Protein AF-A0A6M5IY14-F1 (afdb_monomer_lite)

Foldseek 3Di:
DPDWDKKKFWWADDLVVLVVLLVVLLVVLQWDWDPPDSFKIWTFHHDDCPPLVVVQDPDDDTFTWIWGWDDDPGTIMIMTGTDDRPDPPDDPVNVVSVVVVVVSSVVSSVSSVVSRVVVVTTDDMDD

Secondary structure (DSSP, 8-state):
--PPPEEEEEE-S-HHHHHHHHHHHHHHTTEEEEEEETTEEEEEESSS--HHHHHHSSSS---EEEEEEEEETTEEEEEEE--------S-HHHHHHHHHHHHHHHHHHHHHHHHHHHTT-EEEEE-

Radius of gyration: 15.07 Å; chains: 1; bounding box: 36×26×41 Å

Structure (mmCIF, N/CA/C/O backbone):
data_AF-A0A6M5IY14-F1
#
_entry.id   AF-A0A6M5IY14-F1
#
loop_
_atom_site.group_PDB
_atom_site.id
_atom_site.type_symbol
_atom_site.label_atom_id
_atom_site.label_alt_id
_atom_site.label_comp_id
_atom_site.label_asym_id
_atom_site.label_entity_id
_atom_site.label_seq_id
_atom_site.pdbx_PDB_ins_code
_atom_site.Cartn_x
_atom_site.Cartn_y
_atom_site.Cartn_z
_atom_site.occupancy
_atom_site.B_iso_or_equiv
_atom_site.auth_seq_id
_atom_site.auth_comp_id
_atom_site.auth_asym_id
_atom_site.auth_atom_id
_atom_site.pdbx_PDB_model_num
ATOM 1 N N . MET A 1 1 ? -1.543 15.967 -19.542 1.00 35.66 1 MET A N 1
ATOM 2 C CA . MET A 1 1 ? -1.225 16.120 -18.107 1.00 35.66 1 MET A CA 1
ATOM 3 C C . MET A 1 1 ? -1.191 14.727 -17.514 1.00 35.66 1 MET A C 1
ATOM 5 O O . MET A 1 1 ? -2.243 14.135 -17.324 1.00 35.66 1 MET A O 1
ATOM 9 N N . THR A 1 2 ? -0.009 14.147 -17.346 1.00 44.44 2 THR A N 1
ATOM 10 C CA . THR A 1 2 ? 0.135 12.803 -16.776 1.00 44.44 2 THR A CA 1
ATOM 11 C C . THR A 1 2 ? -0.139 12.925 -15.280 1.00 44.44 2 THR A C 1
ATOM 13 O O . THR A 1 2 ? 0.674 13.491 -14.555 1.00 44.44 2 THR A O 1
ATOM 16 N N . GLY A 1 3 ? -1.337 12.522 -14.844 1.00 52.59 3 GLY A N 1
ATOM 17 C CA . GLY A 1 3 ? -1.790 12.668 -13.460 1.00 52.59 3 GLY A CA 1
ATOM 18 C C . GLY A 1 3 ? -0.790 12.063 -12.475 1.00 52.59 3 GLY A C 1
ATOM 19 O O . GLY A 1 3 ? -0.173 11.031 -12.745 1.00 52.59 3 GLY A O 1
ATOM 20 N N . MET A 1 4 ? -0.569 12.737 -11.351 1.00 70.06 4 MET A N 1
ATOM 21 C CA . MET A 1 4 ? 0.254 12.216 -10.263 1.00 70.06 4 MET A CA 1
ATOM 22 C C . MET A 1 4 ? -0.438 10.966 -9.707 1.00 70.06 4 MET A C 1
ATOM 24 O O . MET A 1 4 ? -1.584 11.066 -9.286 1.00 70.06 4 MET A O 1
ATOM 28 N N . PHE A 1 5 ? 0.221 9.801 -9.739 1.00 81.44 5 PHE A N 1
ATOM 29 C CA . PHE A 1 5 ? -0.328 8.596 -9.115 1.00 81.44 5 PHE A CA 1
ATOM 30 C C . PHE A 1 5 ? -0.425 8.840 -7.609 1.00 81.44 5 PHE A C 1
ATOM 32 O O . PHE A 1 5 ? 0.588 9.076 -6.937 1.00 81.44 5 PHE A O 1
ATOM 39 N N . ARG A 1 6 ? -1.657 8.807 -7.122 1.00 89.50 6 ARG A N 1
ATOM 40 C CA . ARG A 1 6 ? -2.041 8.913 -5.727 1.00 89.50 6 ARG A CA 1
ATOM 41 C C . ARG A 1 6 ? -3.179 7.925 -5.539 1.00 89.50 6 ARG A C 1
ATOM 43 O O . ARG A 1 6 ? -4.036 7.822 -6.401 1.00 89.50 6 ARG A O 1
ATOM 50 N N . TRP A 1 7 ? -3.152 7.179 -4.454 1.00 93.38 7 TRP A N 1
ATOM 51 C CA . TRP A 1 7 ? -4.248 6.314 -4.067 1.00 93.38 7 TRP A CA 1
ATOM 52 C C . TRP A 1 7 ? -4.450 6.451 -2.574 1.00 93.38 7 TRP A C 1
ATOM 54 O O . TRP A 1 7 ? -3.480 6.468 -1.824 1.00 93.38 7 TRP A O 1
ATOM 64 N N . VAL A 1 8 ? -5.694 6.562 -2.140 1.00 94.62 8 VAL A N 1
ATOM 65 C CA . VAL A 1 8 ? -6.056 6.740 -0.739 1.00 94.62 8 VAL A CA 1
ATOM 66 C C . VAL A 1 8 ? -7.043 5.653 -0.343 1.00 94.62 8 VAL A C 1
ATOM 68 O O . VAL A 1 8 ? -8.039 5.437 -1.032 1.00 94.62 8 VAL A O 1
ATOM 71 N N . TYR A 1 9 ? -6.766 4.980 0.766 1.00 94.88 9 TYR A N 1
ATOM 72 C CA . TYR A 1 9 ? -7.634 3.993 1.396 1.00 94.88 9 TYR A CA 1
ATOM 73 C C . TYR A 1 9 ? -8.058 4.508 2.760 1.00 94.88 9 TYR A C 1
ATOM 75 O O . TYR A 1 9 ? -7.223 4.962 3.536 1.00 94.88 9 TYR A O 1
ATOM 83 N N . GLU A 1 10 ? -9.336 4.394 3.078 1.00 94.75 10 GLU A N 1
ATOM 84 C CA . GLU A 1 10 ? -9.813 4.562 4.444 1.00 94.75 10 GLU A CA 1
ATOM 85 C C . GLU A 1 10 ? -10.040 3.177 5.027 1.00 94.75 10 GLU A C 1
ATOM 87 O O . GLU A 1 10 ? -10.713 2.340 4.417 1.00 94.75 10 GLU A O 1
ATOM 92 N N . VAL A 1 11 ? -9.469 2.926 6.199 1.00 95.00 11 VAL A N 1
ATOM 93 C CA . VAL A 1 11 ? -9.572 1.634 6.871 1.00 95.00 11 VAL A CA 1
ATOM 94 C C . VAL A 1 11 ? -10.055 1.800 8.303 1.00 95.00 11 VAL A C 1
ATOM 96 O O . VAL A 1 11 ? -9.746 2.782 8.980 1.00 95.00 11 VAL A O 1
ATOM 99 N N . SER A 1 12 ? -10.832 0.834 8.776 1.00 93.19 12 SER A N 1
ATOM 100 C CA . SER A 1 12 ? -11.301 0.779 10.156 1.00 93.19 12 SER A CA 1
ATOM 101 C C . SER A 1 12 ? -10.244 0.179 11.077 1.00 93.19 12 SER A C 1
ATOM 103 O O . SER A 1 12 ? -9.535 -0.750 10.692 1.00 93.19 12 SER A O 1
ATOM 105 N N . GLY A 1 13 ? -10.216 0.633 12.330 1.00 88.06 13 GLY A N 1
ATOM 106 C CA . GLY A 1 13 ? -9.378 0.044 13.373 1.00 88.06 13 GLY A CA 1
ATOM 107 C C . GLY A 1 13 ? -8.031 0.752 13.577 1.00 88.06 13 GLY A C 1
ATOM 108 O O . GLY A 1 13 ? -7.878 1.917 13.199 1.00 88.06 13 GLY A O 1
ATOM 109 N N . PRO A 1 14 ? -7.080 0.091 14.262 1.00 88.88 14 PRO A N 1
ATOM 110 C CA . PRO A 1 14 ? -5.800 0.688 14.625 1.00 88.88 14 PRO A CA 1
ATOM 111 C C . PRO A 1 14 ? -4.828 0.753 13.441 1.00 88.88 14 PRO A C 1
ATOM 113 O O . PRO A 1 14 ? -4.839 -0.107 12.557 1.00 88.88 14 PRO A O 1
ATOM 116 N N . ILE A 1 15 ? -3.928 1.739 13.483 1.00 90.94 15 ILE A N 1
ATOM 117 C CA . ILE A 1 15 ? -2.860 1.941 12.490 1.00 90.94 15 ILE A CA 1
ATOM 118 C C . ILE A 1 15 ? -1.990 0.700 12.276 1.00 90.94 15 ILE A C 1
ATOM 120 O O . ILE A 1 15 ? -1.643 0.408 11.136 1.00 90.94 15 ILE A O 1
ATOM 124 N N . ASP A 1 16 ? -1.733 -0.086 13.324 1.00 91.25 16 ASP A N 1
ATOM 125 C CA . ASP A 1 16 ? -0.890 -1.285 13.252 1.00 91.25 16 ASP A CA 1
ATOM 126 C C . ASP A 1 16 ? -1.447 -2.341 12.282 1.00 91.25 16 ASP A C 1
ATOM 128 O O . ASP A 1 16 ? -0.692 -2.963 11.536 1.00 91.25 16 ASP A O 1
ATOM 132 N N . GLY A 1 17 ? -2.775 -2.514 12.238 1.00 90.25 17 GLY A N 1
ATOM 133 C CA . GLY A 1 17 ? -3.418 -3.464 11.324 1.00 90.25 17 GLY A CA 1
ATOM 134 C C . GLY A 1 17 ? -3.300 -3.028 9.862 1.00 90.25 17 GLY A C 1
ATOM 135 O O . GLY A 1 17 ? -3.008 -3.843 8.985 1.00 90.25 17 GLY A O 1
ATOM 136 N N . ALA A 1 18 ? -3.459 -1.726 9.609 1.00 92.19 18 ALA A N 1
ATOM 137 C CA . ALA A 1 18 ? -3.265 -1.133 8.288 1.00 92.19 18 ALA A CA 1
ATOM 138 C C . ALA A 1 18 ? -1.805 -1.258 7.832 1.00 92.19 18 ALA A C 1
ATOM 140 O O . ALA A 1 18 ? -1.524 -1.653 6.701 1.00 92.19 18 ALA A O 1
ATOM 141 N N . GLN A 1 19 ? -0.874 -0.960 8.737 1.00 94.25 19 GLN A N 1
ATOM 142 C CA . GLN A 1 19 ? 0.560 -1.060 8.506 1.00 94.25 19 GLN A CA 1
ATOM 143 C C . GLN A 1 19 ? 0.982 -2.481 8.171 1.00 94.25 19 GLN A C 1
ATOM 145 O O . GLN A 1 19 ? 1.672 -2.680 7.176 1.00 94.25 19 GLN A O 1
ATOM 150 N N . GLN A 1 20 ? 0.534 -3.467 8.946 1.00 93.56 20 GLN A N 1
ATOM 151 C CA . GLN A 1 20 ? 0.842 -4.866 8.682 1.00 93.56 20 GLN A CA 1
ATOM 152 C C . GLN A 1 20 ? 0.349 -5.302 7.294 1.00 93.56 20 GLN A C 1
ATOM 154 O O . GLN A 1 20 ? 1.118 -5.879 6.527 1.00 93.56 20 GLN A O 1
ATOM 159 N N . ALA A 1 21 ? -0.905 -4.994 6.947 1.00 93.44 21 ALA A N 1
ATOM 160 C CA . ALA A 1 21 ? -1.473 -5.353 5.649 1.00 93.44 21 ALA A CA 1
ATOM 161 C C . ALA A 1 21 ? -0.681 -4.743 4.479 1.00 93.44 21 ALA A C 1
ATOM 163 O O . ALA A 1 21 ? -0.430 -5.413 3.477 1.00 93.44 21 ALA A O 1
ATOM 164 N N . VAL A 1 22 ? -0.256 -3.485 4.612 1.00 94.31 22 VAL A N 1
ATOM 165 C CA . VAL A 1 22 ? 0.542 -2.812 3.584 1.00 94.31 22 VAL A CA 1
ATOM 166 C C . VAL A 1 22 ? 1.970 -3.365 3.519 1.00 94.31 22 VAL A C 1
ATOM 168 O O . VAL A 1 22 ? 2.467 -3.598 2.420 1.00 94.31 22 VAL A O 1
ATOM 171 N N . ASP A 1 23 ? 2.622 -3.626 4.656 1.00 94.19 23 ASP A N 1
ATOM 172 C CA . ASP A 1 23 ? 3.993 -4.167 4.722 1.00 94.19 23 ASP A CA 1
ATOM 173 C C . ASP A 1 23 ? 4.092 -5.543 4.042 1.00 94.19 23 ASP A C 1
ATOM 175 O O . ASP A 1 23 ? 5.015 -5.802 3.267 1.00 94.19 23 ASP A O 1
ATOM 179 N N . GLU A 1 24 ? 3.096 -6.405 4.267 1.00 93.31 24 GLU A N 1
ATOM 180 C CA . GLU A 1 24 ? 2.990 -7.720 3.625 1.00 93.31 24 GLU A CA 1
ATOM 181 C C . GLU A 1 24 ? 2.902 -7.602 2.096 1.00 93.31 24 GLU A C 1
ATOM 183 O O . GLU A 1 24 ? 3.607 -8.317 1.376 1.00 93.31 24 GLU A O 1
ATOM 188 N N . VAL A 1 25 ? 2.086 -6.671 1.588 1.00 93.94 25 VAL A N 1
ATOM 189 C CA . VAL A 1 25 ? 1.947 -6.439 0.142 1.00 93.94 25 VAL A CA 1
ATOM 190 C C . VAL A 1 25 ? 3.228 -5.867 -0.450 1.00 93.94 25 VAL A C 1
ATOM 192 O O . VAL A 1 25 ? 3.709 -6.376 -1.458 1.00 93.94 25 VAL A O 1
ATOM 195 N N . LEU A 1 26 ? 3.808 -4.840 0.173 1.00 91.44 26 LEU A N 1
ATOM 196 C CA . LEU A 1 26 ? 5.045 -4.223 -0.307 1.00 91.44 26 LEU A CA 1
ATOM 197 C C . LEU A 1 26 ? 6.190 -5.239 -0.354 1.00 91.44 26 LEU A C 1
ATOM 199 O O . LEU A 1 26 ? 6.900 -5.314 -1.357 1.00 91.44 26 LEU A O 1
ATOM 203 N N . THR A 1 27 ? 6.314 -6.079 0.674 1.00 89.75 27 THR A N 1
ATOM 204 C CA . THR A 1 27 ? 7.309 -7.157 0.712 1.00 89.75 27 THR A CA 1
ATOM 205 C C . THR A 1 27 ? 7.059 -8.190 -0.393 1.00 89.75 27 THR A C 1
ATOM 207 O O . THR A 1 27 ? 7.990 -8.560 -1.111 1.00 89.75 27 THR A O 1
ATOM 210 N N . SER A 1 28 ? 5.805 -8.619 -0.588 1.00 88.88 28 SER A N 1
ATOM 211 C CA . SER A 1 28 ? 5.414 -9.541 -1.668 1.00 88.88 28 SER A CA 1
ATOM 212 C C . SER A 1 28 ? 5.700 -8.967 -3.061 1.00 88.88 28 SER A C 1
ATOM 214 O O . SER A 1 28 ? 6.125 -9.682 -3.967 1.00 88.88 28 SER A O 1
ATOM 216 N N . GLU A 1 29 ? 5.510 -7.661 -3.235 1.00 88.12 29 GLU A N 1
ATOM 217 C CA . GLU A 1 29 ? 5.747 -6.943 -4.489 1.00 88.12 29 GLU A CA 1
ATOM 218 C C . GLU A 1 29 ? 7.224 -6.569 -4.718 1.00 88.12 29 GLU A C 1
ATOM 220 O O . GLU A 1 29 ? 7.532 -5.906 -5.717 1.00 88.12 29 GLU A O 1
ATOM 225 N N . GLN A 1 30 ? 8.129 -7.052 -3.853 1.00 85.81 30 GLN A N 1
ATOM 226 C CA . GLN A 1 30 ? 9.585 -6.858 -3.898 1.00 85.81 30 GLN A CA 1
ATOM 227 C C . GLN A 1 30 ? 10.043 -5.420 -3.612 1.00 85.81 30 GLN A C 1
ATOM 229 O O . GLN A 1 30 ? 11.091 -4.976 -4.092 1.00 85.81 30 GLN A O 1
ATOM 234 N N . TYR A 1 31 ? 9.275 -4.681 -2.815 1.00 86.31 31 TYR A N 1
ATOM 235 C CA . TYR A 1 31 ? 9.731 -3.412 -2.272 1.00 86.31 31 TYR A CA 1
ATOM 236 C C . TYR A 1 31 ? 10.597 -3.627 -1.026 1.00 86.31 31 TYR A C 1
ATOM 238 O O . TYR A 1 31 ? 10.280 -4.411 -0.136 1.00 86.31 3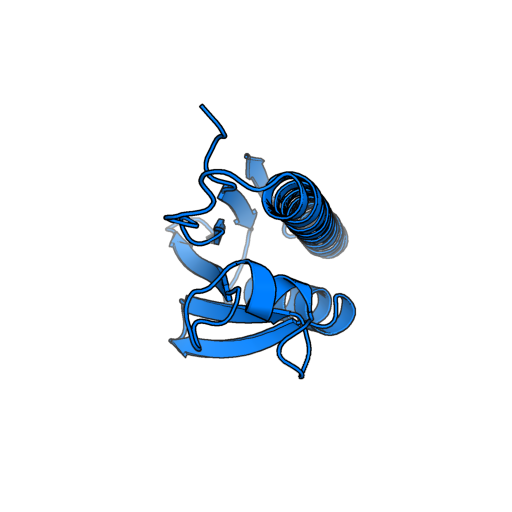1 TYR A O 1
ATOM 246 N N . VAL A 1 32 ? 11.678 -2.863 -0.945 1.00 85.31 32 VAL A N 1
ATOM 247 C CA . VAL A 1 32 ? 12.454 -2.605 0.262 1.00 85.31 32 VAL A CA 1
ATOM 248 C C . VAL A 1 32 ? 11.795 -1.436 0.987 1.00 85.31 32 VAL A C 1
ATOM 250 O O . VAL A 1 32 ? 11.771 -0.319 0.467 1.00 85.31 32 VAL A O 1
ATOM 253 N N . VAL A 1 33 ? 11.240 -1.692 2.168 1.00 87.38 33 VAL A N 1
ATOM 254 C CA . VAL A 1 33 ? 10.498 -0.696 2.950 1.00 87.38 33 VAL A CA 1
ATOM 255 C C . VAL A 1 33 ? 11.410 -0.051 3.996 1.00 87.38 33 VAL A C 1
ATOM 257 O O . VAL A 1 33 ? 11.915 -0.715 4.897 1.00 87.38 33 VAL A O 1
ATOM 260 N N . GLU A 1 34 ? 11.592 1.262 3.903 1.00 87.88 34 GLU A N 1
ATOM 261 C CA . GLU A 1 34 ? 12.220 2.110 4.914 1.00 87.88 34 GLU A CA 1
ATOM 262 C C . GLU A 1 34 ? 11.126 2.828 5.718 1.00 87.88 34 GLU A C 1
ATOM 264 O O . GLU A 1 34 ? 10.415 3.699 5.213 1.00 87.88 3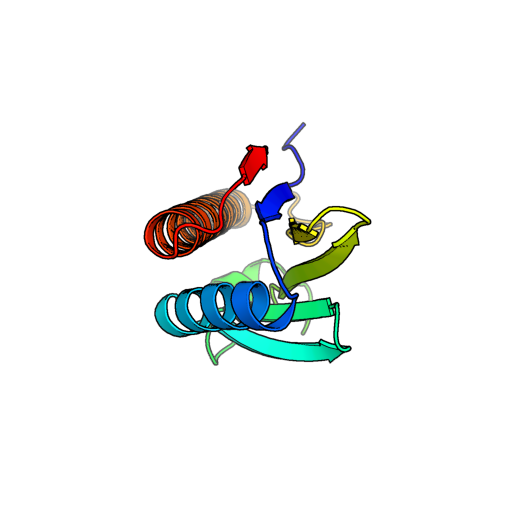4 GLU A O 1
ATOM 269 N N . LYS A 1 35 ? 10.982 2.472 6.997 1.00 88.69 35 LYS A N 1
ATOM 270 C CA . LYS A 1 35 ? 10.006 3.084 7.910 1.00 88.69 35 LYS A CA 1
ATOM 271 C C . LYS A 1 35 ? 10.600 4.379 8.481 1.00 88.69 35 LYS A C 1
ATOM 273 O O . LYS A 1 35 ? 11.290 4.345 9.496 1.00 88.69 35 LYS A O 1
ATOM 278 N N . ARG A 1 36 ? 10.374 5.513 7.806 1.00 82.94 36 ARG A N 1
ATOM 279 C CA . ARG A 1 36 ? 10.923 6.835 8.185 1.00 82.94 36 ARG A CA 1
ATOM 280 C C . ARG A 1 36 ? 10.339 7.330 9.505 1.00 82.94 36 ARG A C 1
ATOM 282 O O . ARG A 1 36 ? 11.044 7.918 10.321 1.00 82.94 36 ARG A O 1
ATOM 289 N N . SER A 1 37 ? 9.047 7.094 9.708 1.00 87.31 37 SER A N 1
ATOM 290 C CA . SER A 1 37 ? 8.333 7.407 10.942 1.00 87.31 37 SER A CA 1
ATOM 291 C C . SER A 1 37 ? 7.183 6.424 11.180 1.00 87.31 37 SER A C 1
ATOM 293 O O . SER A 1 37 ? 6.899 5.557 10.352 1.00 87.31 37 SER A O 1
ATOM 295 N N . ALA A 1 38 ? 6.484 6.589 12.306 1.00 81.38 38 ALA A N 1
ATOM 296 C CA . ALA A 1 38 ? 5.286 5.814 12.622 1.00 81.38 38 ALA A CA 1
ATOM 297 C C . ALA A 1 38 ? 4.130 6.025 11.626 1.00 81.38 38 ALA A C 1
ATOM 299 O O . ALA A 1 38 ? 3.199 5.235 11.641 1.00 81.38 38 ALA A O 1
ATOM 300 N N . GLY A 1 39 ? 4.168 7.058 10.778 1.00 88.50 39 GLY A N 1
ATOM 301 C CA . GLY A 1 39 ? 3.113 7.354 9.805 1.00 88.50 39 GLY A CA 1
ATOM 302 C C . GLY A 1 39 ? 3.612 7.558 8.378 1.00 88.50 39 GLY A C 1
ATOM 303 O O . GLY A 1 39 ? 2.811 7.885 7.519 1.00 88.50 39 GLY A O 1
ATOM 304 N N . GLU A 1 40 ? 4.905 7.392 8.100 1.00 90.75 40 GLU A N 1
ATOM 305 C CA . GLU A 1 40 ? 5.471 7.644 6.770 1.00 90.75 40 GLU A CA 1
ATOM 306 C C . GLU A 1 40 ? 6.550 6.618 6.448 1.00 90.75 40 GLU A C 1
ATOM 308 O O . GLU A 1 40 ? 7.553 6.501 7.163 1.00 90.75 40 GLU A O 1
ATOM 313 N N . TRP A 1 41 ? 6.336 5.867 5.373 1.00 91.75 41 TRP A N 1
ATOM 314 C CA . TRP A 1 41 ? 7.230 4.830 4.885 1.00 91.75 41 TRP A CA 1
ATOM 315 C C . TRP A 1 41 ? 7.636 5.116 3.442 1.00 91.75 41 TRP A C 1
ATOM 317 O O . TRP A 1 41 ? 6.855 5.621 2.635 1.00 91.75 41 TRP A O 1
ATOM 327 N N . HIS A 1 42 ? 8.861 4.739 3.104 1.00 88.88 42 HIS A N 1
ATOM 328 C CA . HIS A 1 42 ? 9.397 4.786 1.754 1.00 88.88 42 HIS A CA 1
ATOM 329 C C . HIS A 1 42 ? 9.634 3.370 1.256 1.00 88.88 42 HIS A C 1
ATOM 331 O O . HIS A 1 42 ? 10.438 2.632 1.811 1.00 88.88 42 HIS A O 1
ATOM 337 N N . ALA A 1 43 ? 8.942 2.987 0.195 1.00 86.81 43 ALA A N 1
ATOM 338 C CA . ALA A 1 43 ? 9.076 1.681 -0.420 1.00 86.81 43 ALA A CA 1
ATOM 339 C C . ALA A 1 43 ? 9.866 1.810 -1.726 1.00 86.81 43 ALA A C 1
ATOM 341 O O . ALA A 1 43 ? 9.400 2.416 -2.689 1.00 86.81 43 ALA A O 1
ATOM 342 N N . THR A 1 44 ? 11.065 1.235 -1.773 1.00 82.31 44 THR A N 1
ATOM 343 C CA . THR A 1 44 ? 11.938 1.241 -2.956 1.00 82.31 44 THR A CA 1
ATOM 344 C C . THR A 1 44 ? 11.880 -0.108 -3.651 1.00 82.31 44 THR A C 1
ATOM 346 O O . THR A 1 44 ? 12.022 -1.141 -3.015 1.00 82.31 44 THR A O 1
ATOM 349 N N . LEU A 1 45 ? 11.684 -0.133 -4.962 1.00 76.50 45 LEU A N 1
ATOM 350 C CA . LEU A 1 45 ? 11.526 -1.379 -5.716 1.00 76.50 45 LEU A CA 1
ATOM 351 C C . LEU A 1 45 ? 12.890 -2.071 -5.951 1.00 76.50 45 LEU A C 1
ATOM 353 O O . LEU A 1 45 ? 13.619 -1.640 -6.840 1.00 76.50 45 LEU A O 1
ATOM 357 N N . GLY A 1 46 ? 13.206 -3.132 -5.188 1.00 62.25 46 GLY A N 1
ATOM 358 C CA . GLY A 1 46 ? 14.334 -4.066 -5.399 1.00 62.25 46 GLY A CA 1
ATOM 359 C C . GLY A 1 46 ? 15.778 -3.518 -5.312 1.00 62.25 46 GLY A C 1
ATOM 360 O O . GLY A 1 46 ? 16.047 -2.353 -5.565 1.00 62.25 46 GLY A O 1
ATOM 361 N N . THR A 1 47 ? 16.731 -4.389 -4.950 1.00 46.34 47 THR A N 1
ATOM 362 C CA . THR A 1 47 ? 18.089 -4.095 -4.416 1.00 46.34 47 THR A CA 1
ATOM 363 C C . THR A 1 47 ? 19.233 -3.881 -5.417 1.00 46.34 47 THR A C 1
ATOM 365 O O . THR A 1 47 ? 20.399 -4.044 -5.071 1.00 46.34 47 THR A O 1
ATOM 368 N N . GLU A 1 48 ? 18.957 -3.467 -6.640 1.00 43.50 48 GLU A N 1
ATOM 369 C CA . GLU A 1 48 ? 19.989 -2.895 -7.509 1.00 43.50 48 GLU A CA 1
ATOM 370 C C . GLU A 1 48 ? 19.377 -1.680 -8.184 1.00 43.50 48 GLU A C 1
ATOM 372 O O . GLU A 1 48 ? 18.161 -1.687 -8.398 1.00 43.50 48 GLU A O 1
ATOM 377 N N . PRO A 1 49 ? 20.166 -0.648 -8.536 1.00 47.75 49 PRO A N 1
ATOM 378 C CA . PRO A 1 49 ? 19.688 0.407 -9.405 1.00 47.75 49 PRO A CA 1
ATOM 379 C C . PRO A 1 49 ? 19.283 -0.250 -10.715 1.00 47.75 49 PRO A C 1
ATOM 381 O O . PRO A 1 49 ? 20.107 -0.485 -11.606 1.00 47.75 49 PRO A O 1
ATOM 384 N N . SER A 1 50 ? 18.007 -0.631 -10.770 1.00 53.47 50 SER A N 1
ATOM 385 C CA . SER A 1 50 ? 17.400 -1.291 -11.900 1.00 53.47 50 SER A CA 1
ATOM 386 C C . SER A 1 50 ? 17.716 -0.411 -13.090 1.00 53.47 50 SER A C 1
ATOM 388 O O . SER A 1 50 ? 17.753 0.815 -12.987 1.00 53.47 50 SER A O 1
ATOM 390 N N . PHE A 1 51 ? 18.016 -1.027 -14.224 1.00 52.19 51 PHE A N 1
ATOM 391 C CA . PHE A 1 51 ? 18.288 -0.311 -15.467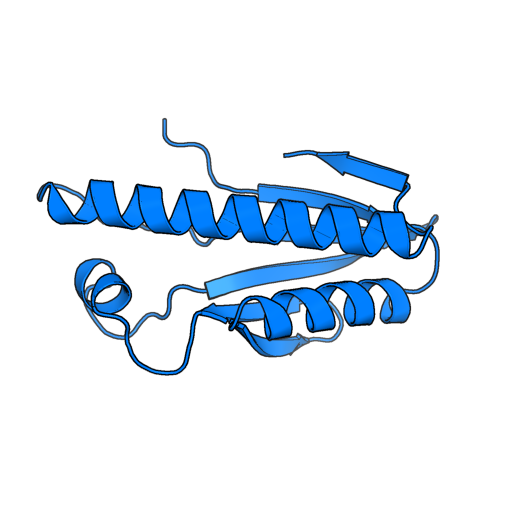 1.00 52.19 51 PHE A CA 1
ATOM 392 C C . PHE A 1 51 ? 17.312 0.867 -15.690 1.00 52.19 51 PHE A C 1
ATOM 394 O O . PHE A 1 51 ? 17.719 1.928 -16.146 1.00 52.19 51 PHE A O 1
ATOM 401 N N . LEU A 1 52 ? 16.060 0.714 -15.242 1.00 53.53 52 LEU A N 1
ATOM 402 C CA . LEU A 1 52 ? 15.036 1.755 -15.195 1.00 53.53 52 LEU A CA 1
ATOM 403 C C . LEU A 1 52 ? 15.386 2.930 -14.256 1.00 53.53 52 LEU A C 1
ATOM 405 O O . LEU A 1 52 ? 15.345 4.061 -14.718 1.00 53.53 52 LEU A O 1
ATOM 409 N N . GLN A 1 53 ? 15.783 2.709 -12.994 1.00 50.94 53 GLN A N 1
ATOM 410 C CA . GLN A 1 53 ? 16.263 3.780 -12.095 1.00 50.94 53 GLN A CA 1
ATOM 411 C C . GLN A 1 53 ? 17.401 4.595 -12.730 1.00 50.94 53 GLN A C 1
ATOM 413 O O . GLN A 1 53 ? 17.298 5.816 -12.804 1.00 50.94 53 GLN A O 1
ATOM 418 N N . LYS A 1 54 ? 18.420 3.929 -13.295 1.00 55.41 54 LYS A N 1
ATOM 419 C CA . LYS A 1 54 ? 19.542 4.605 -13.984 1.00 55.41 54 LYS A CA 1
ATOM 420 C C . LYS A 1 54 ? 19.118 5.400 -15.223 1.00 55.41 54 LYS A C 1
ATOM 422 O O . LYS A 1 54 ? 19.825 6.317 -15.623 1.00 55.41 54 LYS A O 1
ATOM 427 N N . MET A 1 55 ? 18.008 5.025 -15.857 1.00 54.16 55 MET A N 1
ATOM 428 C CA . MET A 1 55 ? 17.475 5.709 -17.039 1.00 54.16 55 MET A CA 1
ATOM 429 C C . MET A 1 55 ? 16.574 6.904 -16.691 1.00 54.16 55 MET A C 1
ATOM 431 O O . MET A 1 55 ? 16.286 7.703 -17.580 1.00 54.16 55 MET A O 1
ATOM 435 N N . PHE A 1 56 ? 16.134 7.039 -15.433 1.00 52.81 56 PHE A N 1
ATOM 436 C CA . PHE A 1 56 ? 15.191 8.078 -15.004 1.00 52.81 56 PHE A CA 1
ATOM 437 C C . PHE A 1 56 ? 15.765 9.149 -14.109 1.00 52.81 56 PHE A C 1
ATOM 439 O O . PHE A 1 56 ? 15.344 10.301 -14.214 1.00 52.81 56 PHE A O 1
ATOM 446 N N . THR A 1 57 ? 16.685 8.784 -13.225 1.00 51.69 57 THR A N 1
ATOM 447 C CA . THR A 1 57 ? 17.306 9.739 -12.322 1.00 51.69 57 THR A CA 1
ATOM 448 C C . THR A 1 57 ? 18.696 10.066 -12.853 1.00 51.69 57 THR A C 1
ATOM 450 O O . THR A 1 57 ? 19.544 9.194 -13.042 1.00 51.69 57 THR A O 1
ATOM 453 N N . ASN A 1 58 ? 18.929 11.344 -13.173 1.00 44.41 58 ASN A N 1
ATOM 454 C CA . ASN A 1 58 ? 20.289 11.852 -13.337 1.00 44.41 58 ASN A CA 1
ATOM 455 C C . ASN A 1 58 ? 20.953 11.754 -11.956 1.00 44.41 58 ASN A C 1
ATOM 457 O O . ASN A 1 58 ? 20.838 12.683 -11.168 1.00 44.41 58 ASN A O 1
ATOM 461 N N . ALA A 1 59 ? 21.612 10.626 -11.692 1.00 44.69 59 ALA A N 1
ATOM 462 C CA . ALA A 1 59 ? 22.295 10.272 -10.448 1.00 44.69 59 ALA A CA 1
ATOM 463 C C . ALA A 1 59 ? 21.387 9.935 -9.241 1.00 44.69 59 ALA A C 1
ATOM 465 O O . ALA A 1 59 ? 20.520 10.700 -8.838 1.00 44.69 59 ALA A O 1
ATOM 466 N N . ASP A 1 60 ? 21.651 8.754 -8.673 1.00 47.31 60 ASP A N 1
ATOM 467 C CA . ASP A 1 60 ? 21.460 8.319 -7.277 1.00 47.31 60 ASP A CA 1
ATOM 468 C C . ASP A 1 60 ? 20.091 8.421 -6.577 1.00 47.31 60 ASP A C 1
ATOM 470 O O . ASP A 1 60 ? 19.961 7.877 -5.481 1.00 47.31 60 ASP A O 1
ATOM 474 N N . GLU A 1 61 ? 19.049 9.021 -7.157 1.00 48.62 61 GLU A N 1
ATOM 475 C CA . GLU A 1 61 ? 17.738 9.071 -6.496 1.00 48.62 61 GLU A CA 1
ATOM 476 C C . GLU A 1 61 ? 16.925 7.787 -6.762 1.00 48.62 61 GLU A C 1
ATOM 478 O O . GLU A 1 61 ? 16.595 7.482 -7.916 1.00 48.62 61 GLU A O 1
ATOM 483 N N . PRO A 1 62 ? 16.600 6.993 -5.723 1.00 58.44 62 PRO A N 1
ATOM 484 C CA . PRO A 1 62 ? 15.801 5.792 -5.888 1.00 58.44 62 PRO A CA 1
ATOM 485 C C . PRO A 1 62 ? 14.362 6.147 -6.270 1.00 58.44 62 PRO A C 1
ATOM 487 O O . PRO A 1 62 ? 13.783 7.142 -5.834 1.00 58.44 62 PRO A O 1
ATOM 490 N N . VAL A 1 63 ? 13.749 5.280 -7.072 1.00 65.06 63 VAL A N 1
ATOM 491 C CA . VAL A 1 63 ? 12.316 5.349 -7.371 1.00 65.06 63 VAL A CA 1
ATOM 492 C C . VAL A 1 63 ? 11.555 4.888 -6.124 1.00 65.06 63 VAL A C 1
ATOM 494 O O . VAL A 1 63 ? 11.388 3.690 -5.888 1.00 65.06 63 VAL A O 1
ATOM 497 N N . ILE A 1 64 ? 11.150 5.857 -5.308 1.00 75.44 64 ILE A N 1
ATOM 498 C CA . ILE A 1 64 ? 10.465 5.653 -4.027 1.00 75.44 64 ILE A CA 1
ATOM 499 C C . ILE A 1 64 ? 8.951 5.603 -4.264 1.00 75.44 64 ILE A C 1
ATOM 501 O O . ILE A 1 64 ? 8.431 6.318 -5.105 1.00 75.44 64 ILE A O 1
ATOM 505 N N . LEU A 1 65 ? 8.215 4.762 -3.551 1.00 86.62 65 LEU A N 1
ATOM 506 C CA . LEU A 1 65 ? 6.773 4.887 -3.341 1.00 86.62 65 LEU A CA 1
ATOM 507 C C . LEU A 1 65 ? 6.586 5.365 -1.902 1.00 86.62 65 LEU A C 1
ATOM 509 O O . LEU A 1 65 ? 7.007 4.680 -0.972 1.00 86.62 65 LEU A O 1
ATOM 513 N N . THR A 1 66 ? 5.990 6.536 -1.714 1.00 89.50 66 THR A N 1
ATOM 514 C CA . THR A 1 66 ? 5.690 7.049 -0.376 1.00 89.50 66 THR A CA 1
ATOM 515 C C . THR A 1 66 ? 4.371 6.455 0.090 1.00 89.50 66 THR A C 1
ATOM 517 O O . THR A 1 66 ? 3.380 6.485 -0.643 1.00 89.50 66 THR A O 1
ATOM 520 N N . VAL A 1 67 ? 4.371 5.914 1.303 1.00 93.12 67 VAL A N 1
ATOM 521 C CA . VAL A 1 67 ? 3.182 5.398 1.973 1.00 93.12 67 VAL A CA 1
ATOM 522 C C . VAL A 1 67 ? 2.979 6.175 3.263 1.00 93.12 67 VAL A C 1
ATOM 524 O O . VAL A 1 67 ? 3.839 6.145 4.141 1.00 93.12 67 VAL A O 1
ATOM 527 N N . THR A 1 68 ? 1.843 6.850 3.385 1.00 94.25 68 THR A N 1
ATOM 528 C CA . THR A 1 68 ? 1.499 7.647 4.565 1.00 94.25 68 THR A CA 1
ATOM 529 C C . THR A 1 68 ? 0.320 7.013 5.288 1.00 94.25 68 THR A C 1
ATOM 531 O O . THR A 1 68 ? -0.661 6.639 4.655 1.00 94.25 68 THR A O 1
ATOM 534 N N . PHE A 1 69 ? 0.392 6.923 6.610 1.00 94.81 69 PHE A N 1
ATOM 535 C CA . PHE A 1 69 ? -0.668 6.443 7.486 1.00 94.81 69 PHE A CA 1
ATOM 536 C C . PHE A 1 69 ? -1.077 7.579 8.422 1.00 94.81 69 PHE A C 1
ATOM 538 O O . PHE A 1 69 ? -0.288 8.019 9.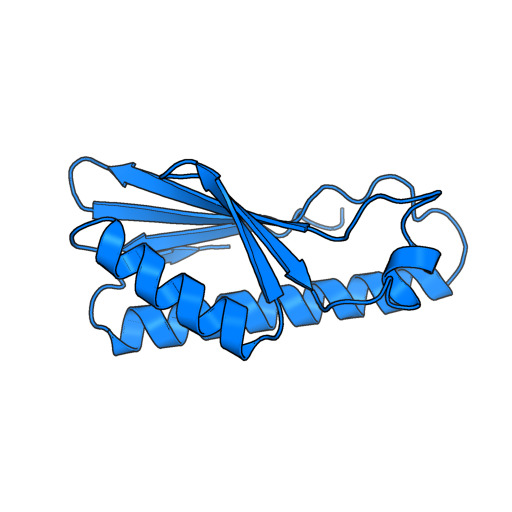260 1.00 94.81 69 PHE A O 1
ATOM 545 N N . THR A 1 70 ? -2.316 8.041 8.300 1.00 94.06 70 THR A N 1
ATOM 546 C CA . THR A 1 70 ? -2.858 9.137 9.108 1.00 94.06 70 THR A CA 1
ATOM 547 C C . THR A 1 70 ? -4.018 8.625 9.944 1.00 94.06 70 THR A C 1
ATOM 549 O O . THR A 1 70 ? -5.047 8.225 9.406 1.00 94.06 70 THR A O 1
ATOM 552 N N . GLN A 1 71 ? -3.883 8.650 11.270 1.00 90.81 71 GLN A N 1
ATOM 553 C CA . GLN A 1 71 ? -4.997 8.323 12.158 1.00 90.81 71 GLN A CA 1
ATOM 554 C C . GLN A 1 71 ? -6.075 9.411 12.043 1.00 90.81 71 GLN A C 1
ATOM 556 O O . GLN A 1 71 ? -5.804 10.596 12.243 1.00 90.81 71 GLN A O 1
ATOM 561 N N . THR A 1 72 ? -7.305 9.007 11.749 1.00 87.31 72 THR A N 1
ATOM 562 C CA . THR A 1 72 ? -8.484 9.876 11.724 1.00 87.31 72 THR A CA 1
ATOM 563 C C . THR A 1 72 ? -9.429 9.496 12.866 1.00 87.31 72 THR A C 1
ATOM 565 O O . THR A 1 72 ? -9.319 8.421 13.455 1.00 87.31 72 THR A O 1
ATOM 568 N N . GLY A 1 73 ? -10.379 10.372 13.210 1.00 78.94 73 GLY A N 1
ATOM 569 C CA . GLY A 1 73 ? -11.302 10.156 14.337 1.00 78.94 73 GLY A CA 1
ATOM 570 C C . GLY A 1 73 ? -12.203 8.912 14.230 1.00 78.94 73 GLY A C 1
ATOM 571 O O . GLY A 1 73 ? -12.873 8.582 15.203 1.00 78.94 73 GLY A O 1
ATOM 572 N N . GLY A 1 74 ? -12.219 8.226 13.081 1.00 80.31 74 GLY A N 1
ATOM 573 C CA . GLY A 1 74 ? -12.992 7.001 12.842 1.00 80.31 74 GLY A CA 1
ATOM 574 C C . GLY A 1 74 ? -12.197 5.838 12.233 1.00 80.31 74 GLY A C 1
ATOM 575 O O . GLY A 1 74 ? -12.800 4.817 11.912 1.00 80.31 74 GLY A O 1
ATOM 576 N N . GLY A 1 75 ? -10.877 5.965 12.059 1.00 91.50 75 GLY A N 1
ATOM 577 C CA . GLY A 1 75 ? -10.066 4.953 11.381 1.00 91.50 75 GLY A CA 1
ATOM 578 C C . GLY A 1 75 ? -8.677 5.460 11.009 1.00 91.50 75 GLY A C 1
ATOM 579 O O . GLY A 1 75 ? -8.102 6.296 11.706 1.00 91.50 75 GLY A O 1
ATOM 580 N N . VAL A 1 76 ? -8.130 4.947 9.913 1.00 94.69 76 VAL A N 1
ATOM 581 C CA . VAL A 1 76 ? -6.808 5.310 9.394 1.00 94.69 76 VAL A CA 1
ATOM 582 C C . VAL A 1 76 ? -6.936 5.591 7.903 1.00 94.69 76 VAL A C 1
ATOM 584 O O . VAL A 1 76 ? -7.541 4.816 7.167 1.00 94.69 76 VAL A O 1
ATOM 587 N N . GLU A 1 77 ? -6.372 6.704 7.455 1.00 95.25 77 GLU A N 1
ATOM 588 C CA . GLU A 1 77 ? -6.185 6.998 6.039 1.00 95.25 77 GLU A CA 1
ATOM 589 C C . GLU A 1 77 ? -4.800 6.494 5.615 1.00 95.25 77 GLU A C 1
ATOM 591 O O . GLU A 1 77 ? -3.789 6.874 6.208 1.00 95.25 77 GLU A O 1
ATOM 596 N N . VAL A 1 78 ? -4.754 5.624 4.609 1.00 95.38 78 VAL A N 1
ATOM 597 C CA . VAL A 1 78 ? -3.528 5.105 3.999 1.00 95.38 78 VAL A CA 1
ATOM 598 C C . VAL A 1 78 ? -3.383 5.723 2.616 1.00 95.38 78 VAL A C 1
ATOM 600 O O . VAL A 1 78 ? -4.190 5.462 1.729 1.00 95.38 78 VAL A O 1
ATOM 603 N N . GLU A 1 79 ? -2.344 6.518 2.407 1.00 94.88 79 GLU A N 1
ATOM 604 C CA . GLU A 1 79 ? -2.035 7.133 1.120 1.00 94.88 79 GLU A CA 1
ATOM 605 C C . GLU A 1 79 ? -0.826 6.452 0.481 1.00 94.88 79 GLU A C 1
ATOM 607 O O . GLU A 1 79 ? 0.237 6.384 1.086 1.00 94.88 79 GLU A O 1
ATOM 612 N N . LEU A 1 80 ? -0.967 6.000 -0.763 1.00 93.69 80 LEU A N 1
ATOM 613 C CA . LEU A 1 80 ? 0.125 5.577 -1.633 1.00 93.69 80 LEU A CA 1
ATOM 614 C C . LEU A 1 80 ? 0.359 6.671 -2.669 1.00 93.69 80 LEU A C 1
ATOM 616 O O . LEU A 1 80 ? -0.529 6.991 -3.459 1.00 93.69 80 LEU A O 1
ATOM 620 N N . LYS A 1 81 ? 1.567 7.222 -2.712 1.00 89.69 81 LYS A N 1
ATOM 621 C CA . LYS A 1 81 ? 1.908 8.322 -3.611 1.00 89.69 81 LYS A CA 1
ATOM 622 C C . LYS A 1 81 ? 3.247 8.079 -4.285 1.00 89.69 81 LYS A C 1
ATOM 624 O O . LYS A 1 81 ? 4.243 7.781 -3.627 1.00 89.69 81 LYS A O 1
ATOM 629 N N . ARG A 1 82 ? 3.293 8.264 -5.608 1.00 79.56 82 ARG A N 1
ATOM 630 C CA . ARG A 1 82 ? 4.576 8.295 -6.324 1.00 79.56 82 ARG A CA 1
ATOM 631 C C . ARG A 1 82 ? 5.224 9.685 -6.224 1.00 79.56 82 ARG A C 1
ATOM 633 O O . ARG A 1 82 ? 4.504 10.688 -6.256 1.00 79.56 82 ARG A O 1
ATOM 640 N N . PRO A 1 83 ? 6.560 9.777 -6.191 1.00 66.56 83 PRO A N 1
ATOM 641 C CA . PRO A 1 83 ? 7.281 11.025 -6.333 1.00 66.56 83 PRO A CA 1
ATOM 642 C C . PRO A 1 83 ? 7.032 11.609 -7.720 1.00 66.56 83 PRO A C 1
ATOM 644 O O . PRO A 1 83 ? 6.829 10.899 -8.712 1.00 66.56 83 PRO A O 1
ATOM 647 N N . THR A 1 84 ? 7.048 12.935 -7.792 1.00 60.00 84 THR A N 1
ATOM 648 C CA . THR A 1 84 ? 7.018 13.639 -9.069 1.00 60.00 84 THR A CA 1
ATOM 649 C C . THR A 1 84 ? 8.345 13.393 -9.776 1.00 60.00 84 THR A C 1
ATOM 651 O O . THR A 1 84 ? 9.372 13.923 -9.366 1.00 60.00 84 THR A O 1
ATOM 654 N N . LEU A 1 85 ? 8.332 12.588 -10.837 1.00 58.69 85 LEU A N 1
ATOM 655 C CA . LEU A 1 85 ? 9.506 12.379 -11.679 1.00 58.69 85 LEU A CA 1
ATOM 656 C C . LEU A 1 85 ? 9.691 13.621 -12.560 1.00 58.69 85 LEU A C 1
ATOM 658 O O . LEU A 1 85 ? 9.050 13.766 -13.602 1.00 58.69 85 LEU A O 1
ATOM 662 N N . TYR A 1 86 ? 10.519 14.559 -12.103 1.00 44.31 86 TYR A N 1
ATOM 663 C CA . TYR A 1 86 ? 10.928 15.716 -12.894 1.00 44.31 86 TYR A CA 1
ATOM 664 C C . TYR A 1 86 ? 12.049 15.293 -13.851 1.00 44.31 86 TYR A C 1
ATOM 666 O O . TYR A 1 86 ? 13.077 14.796 -13.408 1.00 44.31 86 TYR A O 1
ATOM 674 N N . GLY A 1 87 ? 11.874 15.510 -15.160 1.00 46.03 87 GLY A N 1
ATOM 675 C CA . GLY A 1 87 ? 12.999 15.472 -16.107 1.00 46.03 87 GLY A CA 1
ATOM 676 C C . GLY A 1 87 ? 13.016 14.369 -17.168 1.00 46.03 87 GLY A C 1
ATOM 677 O O . GLY A 1 87 ? 14.000 14.277 -17.895 1.00 46.03 87 GLY A O 1
ATOM 678 N N . VAL A 1 88 ? 11.951 13.582 -17.355 1.00 48.62 88 VAL A N 1
ATOM 679 C CA . VAL A 1 88 ? 11.874 12.653 -18.504 1.00 48.62 88 VAL A CA 1
ATOM 680 C C . VAL A 1 88 ? 11.468 13.415 -19.772 1.00 48.62 88 VAL A C 1
ATOM 682 O O . VAL A 1 88 ? 10.379 13.245 -20.309 1.00 48.62 88 VAL A O 1
ATOM 685 N N . SER A 1 89 ? 12.325 14.326 -20.228 1.00 41.50 89 SER A N 1
ATOM 686 C CA . SER A 1 89 ? 12.157 15.031 -21.497 1.00 41.50 89 SER A CA 1
ATOM 687 C C . SER A 1 89 ? 13.106 14.445 -22.543 1.00 41.50 89 SER A C 1
ATOM 689 O O . SER A 1 89 ? 14.303 14.717 -22.509 1.00 41.50 89 SER A O 1
ATOM 691 N N . GLY A 1 90 ? 12.569 13.688 -23.506 1.00 43.97 90 GLY A N 1
ATOM 692 C CA . GLY A 1 90 ? 13.139 13.666 -24.860 1.00 43.97 90 GLY A CA 1
ATOM 693 C C . GLY A 1 90 ? 13.697 12.356 -25.422 1.00 43.97 90 GLY A C 1
ATOM 694 O O . GLY A 1 90 ? 14.114 12.362 -26.576 1.00 43.97 90 GLY A O 1
ATOM 695 N N . THR A 1 91 ? 13.687 11.230 -24.709 1.00 48.16 91 THR A N 1
ATOM 696 C CA . THR A 1 91 ? 14.106 9.937 -25.286 1.00 48.16 91 THR A CA 1
ATOM 697 C C . THR A 1 91 ? 13.025 8.883 -25.047 1.00 48.16 91 THR A C 1
ATOM 699 O O . THR A 1 91 ? 12.640 8.631 -23.911 1.00 48.16 91 THR A O 1
ATOM 702 N N . GLY A 1 92 ? 12.508 8.251 -26.111 1.00 49.97 92 GLY A N 1
ATOM 703 C CA . GLY A 1 92 ? 11.377 7.299 -26.051 1.00 49.97 92 GLY A CA 1
ATOM 704 C C . GLY A 1 92 ? 11.566 6.095 -25.111 1.00 49.97 92 GLY A C 1
ATOM 705 O O . GLY A 1 92 ? 10.612 5.396 -24.788 1.00 49.97 92 GLY A O 1
ATOM 706 N N . HIS A 1 93 ? 12.780 5.880 -24.606 1.00 50.75 93 HIS A N 1
ATOM 707 C CA . HIS A 1 93 ? 13.073 4.924 -23.542 1.00 50.75 93 HIS A CA 1
ATOM 708 C C . HIS A 1 93 ? 12.509 5.330 -22.169 1.00 50.75 93 HIS A C 1
ATOM 710 O O . HIS A 1 93 ? 12.139 4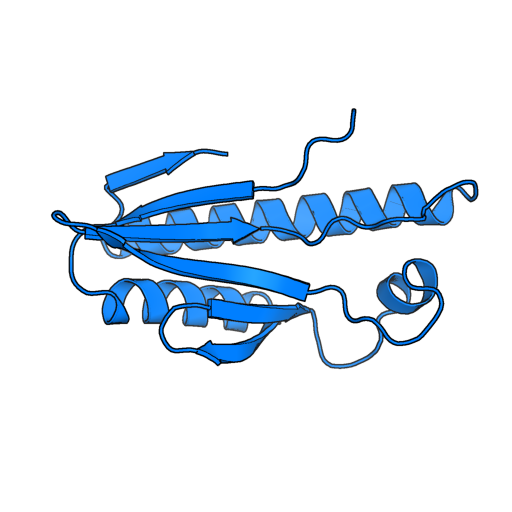.458 -21.382 1.00 50.75 93 HIS A O 1
ATOM 716 N N . GLY A 1 94 ? 12.396 6.631 -21.891 1.00 54.88 94 GLY A N 1
ATOM 717 C CA . GLY A 1 94 ? 11.837 7.136 -20.643 1.00 54.88 94 GLY A CA 1
ATOM 718 C C . GLY A 1 94 ? 10.315 6.973 -20.554 1.00 54.88 94 GLY A C 1
ATOM 719 O O . GLY A 1 94 ? 9.780 6.595 -19.518 1.00 54.88 94 GLY A O 1
ATOM 720 N N . GLU A 1 95 ? 9.580 7.159 -21.647 1.00 60.19 95 GLU A N 1
ATOM 721 C CA . GLU A 1 95 ? 8.117 6.998 -21.627 1.00 60.19 95 GLU A CA 1
ATOM 722 C C . GLU A 1 95 ? 7.689 5.547 -21.365 1.00 60.19 95 GLU A C 1
ATOM 724 O O . GLU A 1 95 ? 6.793 5.293 -20.559 1.00 60.19 95 GLU A O 1
ATOM 729 N N . VAL A 1 96 ? 8.371 4.579 -21.988 1.00 62.94 96 VAL A N 1
ATOM 730 C CA . VAL A 1 96 ? 8.077 3.144 -21.821 1.00 62.94 96 VAL A CA 1
ATOM 731 C C . VAL A 1 96 ? 8.296 2.699 -20.380 1.00 62.94 96 VAL A C 1
ATOM 733 O O . VAL A 1 96 ? 7.492 1.957 -19.814 1.00 62.94 96 VAL A O 1
ATOM 736 N N . ALA A 1 97 ? 9.378 3.158 -19.766 1.00 61.62 97 ALA A N 1
ATOM 737 C CA . ALA A 1 97 ? 9.715 2.734 -18.425 1.00 61.62 97 ALA A CA 1
ATOM 738 C C . ALA A 1 97 ? 8.912 3.515 -17.347 1.00 61.62 97 ALA A C 1
ATOM 740 O O . ALA A 1 97 ? 8.603 2.944 -16.302 1.00 61.62 97 ALA A O 1
ATOM 741 N N . LEU A 1 98 ? 8.421 4.732 -17.641 1.00 69.50 98 LEU A N 1
ATOM 742 C CA . LEU A 1 98 ? 7.414 5.427 -16.828 1.00 69.50 98 LEU A CA 1
ATOM 743 C C . LEU A 1 98 ? 6.081 4.682 -16.859 1.00 69.50 98 LEU A C 1
ATOM 745 O O . LEU A 1 98 ? 5.466 4.486 -15.815 1.00 69.50 98 LEU A O 1
ATOM 749 N N . ALA A 1 99 ? 5.651 4.233 -18.040 1.00 71.69 99 ALA A N 1
ATOM 750 C CA . ALA A 1 99 ? 4.449 3.420 -18.185 1.00 71.69 99 ALA A CA 1
ATOM 751 C C . ALA A 1 99 ? 4.580 2.077 -17.445 1.00 71.69 99 ALA A C 1
ATOM 753 O O . ALA A 1 99 ? 3.615 1.597 -16.850 1.00 71.69 99 ALA A O 1
ATOM 754 N N . HIS A 1 100 ? 5.780 1.487 -17.429 1.00 74.06 100 HIS A N 1
ATOM 755 C CA . HIS A 1 100 ? 6.061 0.285 -16.648 1.00 74.06 100 HIS A CA 1
ATOM 756 C C . HIS A 1 100 ? 5.939 0.535 -15.137 1.00 74.06 100 HIS A C 1
ATOM 758 O O . HIS A 1 100 ? 5.269 -0.233 -14.446 1.00 74.06 100 HIS A O 1
ATOM 764 N N . LEU A 1 101 ? 6.530 1.624 -14.631 1.00 76.75 101 LEU A N 1
ATOM 765 C CA . LEU A 1 101 ? 6.411 2.019 -13.225 1.00 76.75 101 LEU A CA 1
ATOM 766 C C . LEU A 1 101 ? 4.962 2.342 -12.847 1.00 76.75 101 LEU A C 1
ATOM 768 O O . LEU A 1 101 ? 4.488 1.869 -11.822 1.00 76.75 101 LEU A O 1
ATOM 772 N N . ASP A 1 102 ? 4.231 3.072 -13.691 1.00 79.62 102 ASP A N 1
ATOM 773 C CA . ASP A 1 102 ? 2.809 3.371 -13.484 1.00 79.62 102 ASP A CA 1
ATOM 774 C C . ASP A 1 102 ? 1.974 2.089 -13.372 1.00 79.62 102 ASP A C 1
ATOM 776 O O . ASP A 1 102 ? 1.217 1.917 -12.416 1.00 79.62 102 ASP A O 1
ATOM 780 N N . LYS A 1 103 ? 2.192 1.132 -14.284 1.00 82.56 103 LYS A N 1
ATOM 781 C CA . LYS A 1 103 ? 1.549 -0.184 -14.230 1.00 82.56 103 LYS A CA 1
ATOM 782 C C . LYS A 1 103 ? 1.886 -0.928 -12.936 1.00 82.56 103 LYS A C 1
ATOM 784 O O . LYS A 1 103 ? 0.993 -1.531 -12.344 1.00 82.56 103 LYS A O 1
ATOM 789 N N . LYS A 1 104 ? 3.147 -0.886 -12.498 1.00 84.69 104 LYS A N 1
ATOM 790 C CA . LYS A 1 104 ? 3.589 -1.533 -11.257 1.00 84.69 104 LYS A CA 1
ATOM 791 C C . LYS A 1 104 ? 2.944 -0.880 -10.034 1.00 84.69 104 LYS A C 1
ATOM 793 O O . LYS A 1 104 ? 2.384 -1.598 -9.222 1.00 84.69 104 LYS A O 1
ATOM 798 N N . TYR A 1 105 ? 2.906 0.448 -9.946 1.00 86.69 105 TYR A N 1
ATOM 799 C CA . TYR A 1 105 ? 2.247 1.151 -8.842 1.00 86.69 105 TYR A CA 1
ATOM 800 C C . TYR A 1 105 ? 0.744 0.884 -8.771 1.00 86.69 105 TYR A C 1
ATOM 802 O O . TYR A 1 105 ? 0.217 0.651 -7.686 1.00 86.69 105 TYR A O 1
ATOM 810 N N . ARG A 1 106 ? 0.057 0.855 -9.917 1.00 89.19 106 ARG A N 1
ATOM 811 C CA . ARG A 1 106 ? -1.364 0.483 -9.985 1.00 89.19 106 ARG A CA 1
ATOM 812 C C . ARG A 1 106 ? -1.605 -0.960 -9.553 1.00 89.19 106 ARG A C 1
ATOM 814 O O . ARG A 1 106 ? -2.582 -1.223 -8.860 1.00 89.19 106 ARG A O 1
ATOM 821 N N . ALA A 1 107 ? -0.717 -1.881 -9.930 1.00 90.38 107 ALA A N 1
ATOM 822 C CA . ALA A 1 107 ? -0.771 -3.262 -9.458 1.00 90.38 107 ALA A CA 1
ATOM 823 C C . ALA A 1 107 ? -0.562 -3.343 -7.936 1.00 90.38 107 ALA A C 1
ATOM 825 O O . ALA A 1 107 ? -1.357 -3.989 -7.261 1.00 90.38 107 ALA A O 1
ATOM 826 N N . THR A 1 108 ? 0.416 -2.613 -7.391 1.00 91.38 108 THR A N 1
ATOM 827 C CA . THR A 1 108 ? 0.654 -2.518 -5.943 1.00 91.38 108 THR A CA 1
ATOM 828 C C . THR A 1 108 ? -0.559 -1.949 -5.209 1.00 91.38 108 THR A C 1
ATOM 830 O O . THR A 1 108 ? -0.989 -2.522 -4.216 1.00 91.38 108 THR A O 1
ATOM 833 N N . ALA A 1 109 ? -1.158 -0.861 -5.705 1.00 92.94 109 ALA A N 1
ATOM 834 C CA . ALA A 1 109 ? -2.390 -0.308 -5.140 1.00 92.94 109 ALA A CA 1
ATOM 835 C C . ALA A 1 109 ? -3.513 -1.352 -5.128 1.00 92.94 109 ALA A C 1
ATOM 837 O O . ALA A 1 109 ? -4.114 -1.607 -4.089 1.00 92.94 109 ALA A O 1
ATOM 838 N N . ARG A 1 110 ? -3.741 -2.040 -6.247 1.00 94.44 110 ARG A N 1
ATOM 839 C CA . ARG A 1 110 ? -4.742 -3.107 -6.302 1.00 94.44 110 ARG A CA 1
ATOM 840 C C . ARG A 1 110 ? -4.462 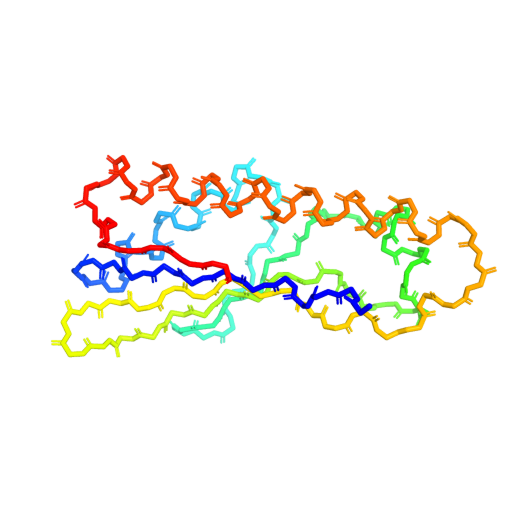-4.234 -5.298 1.00 94.44 110 ARG A C 1
ATOM 842 O O . ARG A 1 110 ? -5.391 -4.682 -4.638 1.00 94.44 110 ARG A O 1
ATOM 849 N N . ALA A 1 111 ? -3.211 -4.658 -5.146 1.00 94.88 111 ALA A N 1
ATOM 850 C CA . ALA A 1 111 ? -2.840 -5.673 -4.162 1.00 94.88 111 ALA A CA 1
ATOM 851 C C . ALA A 1 111 ? -3.070 -5.190 -2.716 1.00 94.88 111 ALA A C 1
ATOM 853 O O . ALA A 1 111 ? -3.570 -5.949 -1.886 1.00 94.88 111 ALA A O 1
ATOM 854 N N . VAL A 1 112 ? -2.781 -3.915 -2.420 1.00 94.94 112 VAL A N 1
ATOM 855 C CA . VAL A 1 112 ? -3.107 -3.293 -1.125 1.00 94.94 112 VAL A CA 1
ATOM 856 C C . VAL A 1 112 ? -4.616 -3.294 -0.894 1.00 94.94 112 VAL A C 1
ATOM 858 O O . VAL A 1 112 ? -5.057 -3.702 0.177 1.00 94.94 112 VAL A O 1
ATOM 861 N N . HIS A 1 113 ? -5.412 -2.917 -1.897 1.00 96.00 113 HIS A N 1
ATOM 862 C CA . HIS A 1 113 ? -6.871 -2.979 -1.822 1.00 96.00 113 HIS A CA 1
ATOM 863 C C . HIS A 1 113 ? -7.356 -4.393 -1.475 1.00 96.00 113 HIS A C 1
ATOM 865 O O . HIS A 1 113 ? -8.067 -4.568 -0.491 1.00 96.00 113 HIS A O 1
ATOM 871 N N . GLU A 1 114 ? -6.942 -5.402 -2.249 1.00 95.38 114 GLU A N 1
ATOM 872 C CA . GLU A 1 114 ? -7.352 -6.801 -2.060 1.00 95.38 114 GLU A CA 1
ATOM 873 C C . GLU A 1 114 ? -6.938 -7.331 -0.676 1.00 95.38 114 GLU A C 1
ATOM 875 O O . GLU A 1 114 ? -7.691 -8.069 -0.038 1.00 95.38 114 GLU A O 1
ATOM 880 N N . ARG A 1 115 ? -5.776 -6.911 -0.157 1.00 95.44 115 ARG A N 1
ATOM 881 C CA . ARG A 1 115 ? -5.318 -7.299 1.182 1.00 95.44 115 ARG A CA 1
ATOM 882 C C . ARG A 1 115 ? -6.128 -6.644 2.301 1.00 95.44 115 ARG A C 1
ATOM 884 O O . ARG A 1 115 ? -6.436 -7.328 3.279 1.00 95.44 115 ARG A O 1
ATOM 891 N N . LEU A 1 116 ? -6.438 -5.352 2.177 1.00 94.75 116 LEU A N 1
ATOM 892 C CA . LEU A 1 116 ? -7.236 -4.596 3.151 1.00 94.75 116 LEU A CA 1
ATOM 893 C C . LEU A 1 116 ? -8.695 -5.074 3.177 1.00 94.75 116 LEU A C 1
ATOM 895 O O . LEU A 1 116 ? -9.273 -5.219 4.256 1.00 94.75 116 LEU A O 1
ATOM 899 N N . ASP A 1 117 ? -9.265 -5.363 2.006 1.00 95.38 117 ASP A N 1
ATOM 900 C CA . ASP A 1 117 ? -10.604 -5.939 1.860 1.00 95.38 117 ASP A CA 1
ATOM 901 C C . ASP A 1 117 ? -10.656 -7.369 2.417 1.00 95.38 117 ASP A C 1
ATOM 903 O O . ASP A 1 117 ? -11.499 -7.687 3.252 1.00 95.38 117 ASP A O 1
ATOM 907 N N . GLY A 1 118 ? -9.670 -8.208 2.080 1.00 93.12 118 GLY A N 1
ATOM 908 C CA . GLY A 1 118 ? -9.548 -9.563 2.628 1.00 93.12 118 GLY A CA 1
ATOM 909 C C . GLY A 1 118 ? -9.302 -9.607 4.143 1.00 93.12 118 GLY A C 1
ATOM 910 O O . GLY A 1 118 ? -9.641 -10.593 4.795 1.00 93.12 118 GLY A O 1
ATOM 911 N N . ALA A 1 119 ? -8.740 -8.542 4.723 1.00 91.94 119 ALA A N 1
ATOM 912 C CA . ALA A 1 119 ? -8.637 -8.358 6.171 1.00 91.94 119 ALA A CA 1
ATOM 913 C C . ALA A 1 119 ? -9.941 -7.842 6.814 1.00 91.94 119 ALA A C 1
ATOM 915 O O . ALA A 1 119 ? -10.030 -7.797 8.040 1.00 91.94 119 ALA A O 1
ATOM 916 N N . GLY A 1 120 ? -10.941 -7.457 6.015 1.00 93.38 120 GLY A N 1
ATOM 917 C CA . GLY A 1 120 ? -12.224 -6.935 6.483 1.00 93.38 120 GLY A CA 1
ATOM 918 C C . GLY A 1 120 ? -12.138 -5.544 7.111 1.00 93.38 120 GLY A C 1
ATOM 919 O O . GLY A 1 120 ? -13.003 -5.194 7.911 1.00 93.38 120 GLY A O 1
ATOM 920 N N . ILE A 1 121 ? -11.092 -4.771 6.793 1.00 93.69 121 ILE A N 1
ATOM 921 C CA . ILE A 1 121 ? -10.853 -3.440 7.377 1.00 93.69 121 ILE A CA 1
ATOM 922 C C . ILE A 1 121 ? -11.007 -2.299 6.374 1.00 93.69 121 ILE A C 1
ATOM 924 O O . ILE A 1 121 ? -10.940 -1.143 6.778 1.00 93.69 121 ILE A O 1
ATOM 928 N N . LEU A 1 122 ? -11.199 -2.584 5.086 1.00 95.25 122 LEU A N 1
ATOM 929 C CA . LEU A 1 122 ? -11.375 -1.554 4.066 1.00 95.25 122 LEU A CA 1
ATOM 930 C C . LEU A 1 122 ? -12.758 -0.892 4.180 1.00 95.25 122 LEU A C 1
ATOM 932 O O . LEU A 1 122 ? -13.783 -1.559 4.084 1.00 95.25 122 LEU A O 1
ATOM 936 N N . LEU A 1 123 ? -12.783 0.432 4.347 1.00 93.31 123 LEU A N 1
ATOM 937 C CA . LEU A 1 123 ? -14.010 1.235 4.359 1.00 93.31 123 LEU A CA 1
ATOM 938 C C . LEU A 1 123 ? -14.262 1.892 3.004 1.00 93.31 123 LEU A C 1
ATOM 940 O O . LEU A 1 123 ? -15.383 1.885 2.498 1.00 93.31 123 LEU A O 1
ATOM 944 N N . SER A 1 124 ? -13.220 2.483 2.423 1.00 93.69 124 SER A N 1
ATOM 945 C CA . SER A 1 124 ? -13.302 3.149 1.129 1.00 93.69 124 SER A CA 1
ATOM 946 C C . SER A 1 124 ? -11.938 3.183 0.438 1.00 93.69 124 SER A C 1
ATOM 948 O O . SER A 1 124 ? -10.891 3.027 1.070 1.00 93.69 124 SER A O 1
ATOM 950 N N . SER A 1 125 ? -11.935 3.371 -0.882 1.00 93.44 125 SER A N 1
ATOM 951 C CA . SER A 1 125 ? -10.707 3.564 -1.656 1.00 93.44 125 SER A CA 1
ATOM 952 C C . SER A 1 125 ? -10.940 4.515 -2.824 1.00 93.44 125 SER A C 1
ATOM 954 O O . SER A 1 125 ? -11.987 4.431 -3.470 1.00 93.44 125 SER A O 1
ATOM 956 N N . ARG A 1 126 ? -9.966 5.376 -3.125 1.00 92.75 126 ARG A N 1
ATOM 957 C CA . ARG A 1 126 ? -10.014 6.350 -4.225 1.00 92.75 126 ARG A CA 1
ATOM 958 C C . ARG A 1 126 ? -8.633 6.570 -4.842 1.00 92.75 126 ARG A C 1
ATOM 960 O O . ARG A 1 126 ? -7.639 6.536 -4.123 1.00 92.75 126 ARG A O 1
ATOM 967 N N . GLU A 1 127 ? -8.601 6.839 -6.143 1.00 87.50 127 GLU A N 1
ATOM 968 C CA . GLU A 1 127 ? -7.422 7.329 -6.876 1.00 87.50 127 GLU A CA 1
ATOM 969 C C . GLU A 1 127 ? -7.459 8.862 -6.984 1.00 87.50 127 GLU A C 1
ATOM 971 O O . GLU A 1 127 ? -8.521 9.386 -7.396 1.00 87.50 127 GLU A O 1
#

pLDDT: mean 78.61, std 18.11, range [35.66, 96.0]

Sequence (127 aa):
MTGMFRWVYEVSGPIDGAQQAVDEVLTSEQYVVEKRSAGEWHATLGTEPSFLQKMFTNADEPVILTVTFTQTGGGVEVELKRPTLYGVSGTGHGEVALAHLDKKYRATARAVHERLDGAGILLSSRE